Protein AF-A0A7R7JCA0-F1 (afdb_monomer_lite)

Structure (mmCIF, N/CA/C/O backbone):
data_AF-A0A7R7JCA0-F1
#
_entry.id   AF-A0A7R7JCA0-F1
#
loop_
_atom_site.group_PDB
_atom_site.id
_atom_site.type_symbol
_atom_site.label_atom_id
_atom_site.label_alt_id
_atom_site.label_comp_id
_atom_site.label_asym_id
_atom_site.label_entity_id
_atom_site.label_seq_id
_atom_site.pdbx_PDB_ins_code
_atom_site.Cartn_x
_atom_site.Cartn_y
_atom_site.Cartn_z
_atom_site.occupancy
_atom_site.B_iso_or_equiv
_atom_site.auth_seq_id
_atom_site.auth_comp_id
_atom_site.auth_asym_id
_atom_site.auth_atom_id
_atom_site.pdbx_PDB_model_num
ATOM 1 N N . MET A 1 1 ? 9.014 31.500 -25.288 1.00 38.53 1 MET A N 1
ATOM 2 C CA . MET A 1 1 ? 8.613 30.680 -24.123 1.00 38.53 1 MET A CA 1
ATOM 3 C C . MET A 1 1 ? 7.890 29.448 -24.648 1.00 38.53 1 MET A C 1
ATOM 5 O O . MET A 1 1 ? 6.798 29.590 -25.177 1.00 38.53 1 MET A O 1
ATOM 9 N N . LYS A 1 2 ? 8.520 28.267 -24.628 1.00 38.25 2 LYS A N 1
ATOM 10 C CA . LYS A 1 2 ? 7.865 27.014 -25.033 1.00 38.25 2 LYS A CA 1
ATOM 11 C C . LYS A 1 2 ? 7.422 26.295 -23.760 1.00 38.25 2 LYS A C 1
ATOM 13 O O . LYS A 1 2 ? 8.247 25.688 -23.088 1.00 38.25 2 LYS A O 1
ATOM 18 N N . SER A 1 3 ? 6.142 26.412 -23.408 1.00 43.47 3 SER A N 1
ATOM 19 C CA . SER A 1 3 ? 5.530 25.566 -22.381 1.00 43.47 3 SER A CA 1
ATOM 20 C C . SER A 1 3 ? 5.442 24.149 -22.928 1.00 43.47 3 SER A C 1
ATOM 22 O O . SER A 1 3 ? 4.515 23.808 -23.658 1.00 43.47 3 SER A O 1
ATOM 24 N N . ASN A 1 4 ? 6.434 23.332 -22.592 1.00 43.25 4 ASN A N 1
ATOM 25 C CA . ASN A 1 4 ? 6.397 21.901 -22.828 1.00 43.25 4 ASN A CA 1
ATOM 26 C C . ASN A 1 4 ? 5.462 21.292 -21.768 1.00 43.25 4 ASN A C 1
ATOM 28 O O . ASN A 1 4 ? 5.910 20.851 -20.714 1.00 43.25 4 ASN A O 1
ATOM 32 N N . LYS A 1 5 ? 4.141 21.343 -21.995 1.00 46.81 5 LYS A N 1
ATOM 33 C CA . LYS A 1 5 ? 3.187 20.520 -21.237 1.00 46.81 5 LYS A CA 1
ATOM 34 C C . LYS A 1 5 ? 3.371 19.078 -21.707 1.00 46.81 5 LYS A C 1
ATOM 36 O O . LYS A 1 5 ? 2.601 18.584 -22.524 1.00 46.81 5 LYS A O 1
ATOM 41 N N . GLN A 1 6 ? 4.425 18.420 -21.231 1.00 45.28 6 GLN A N 1
ATOM 42 C CA . GLN A 1 6 ? 4.451 16.965 -21.220 1.00 45.28 6 GLN A CA 1
ATOM 43 C C . GLN A 1 6 ? 3.228 16.527 -20.416 1.00 45.28 6 GLN A C 1
ATOM 45 O O . GLN A 1 6 ? 3.098 16.875 -19.242 1.00 45.28 6 GLN A O 1
ATOM 50 N N . ALA A 1 7 ? 2.295 15.834 -21.067 1.00 48.44 7 ALA A N 1
ATOM 51 C CA . ALA A 1 7 ? 1.266 15.098 -20.357 1.00 48.44 7 ALA A CA 1
ATOM 52 C C . ALA A 1 7 ? 1.997 14.183 -19.368 1.00 48.44 7 ALA A C 1
ATOM 54 O O . ALA A 1 7 ? 2.815 13.364 -19.796 1.00 48.44 7 ALA A O 1
ATOM 55 N N . ARG A 1 8 ? 1.778 14.376 -18.060 1.00 54.41 8 ARG A N 1
ATOM 56 C CA . ARG A 1 8 ? 2.272 13.434 -17.054 1.00 54.41 8 ARG A CA 1
ATOM 57 C C . ARG A 1 8 ? 1.696 12.078 -17.436 1.00 54.41 8 ARG A C 1
ATOM 59 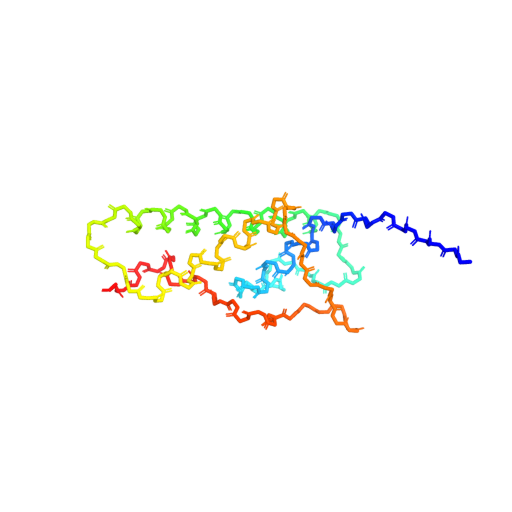O O . ARG A 1 8 ? 0.479 11.908 -17.449 1.00 54.41 8 ARG A O 1
ATOM 66 N N . LYS A 1 9 ? 2.556 11.155 -17.867 1.00 60.28 9 LYS A N 1
ATOM 67 C CA . LYS A 1 9 ? 2.142 9.769 -18.061 1.00 60.28 9 LYS A CA 1
ATOM 68 C C . LYS A 1 9 ? 1.764 9.245 -16.683 1.00 60.28 9 LYS A C 1
ATOM 70 O O . LYS A 1 9 ? 2.547 9.415 -15.753 1.00 60.28 9 LYS A O 1
ATOM 75 N N . ALA A 1 10 ? 0.580 8.649 -16.573 1.00 78.88 10 ALA A N 1
ATOM 76 C CA . ALA A 1 10 ? 0.169 7.980 -15.350 1.00 78.88 10 ALA A CA 1
ATOM 77 C C . ALA A 1 10 ? 1.253 6.974 -14.939 1.00 78.88 10 ALA A C 1
ATOM 79 O O . ALA A 1 10 ? 1.785 6.251 -15.790 1.00 78.88 10 ALA A O 1
ATOM 80 N N . VAL A 1 11 ? 1.602 6.966 -13.653 1.00 86.88 11 VAL A N 1
ATOM 81 C CA . VAL A 1 11 ? 2.591 6.034 -13.106 1.00 86.88 11 VAL A CA 1
ATOM 82 C C . VAL A 1 11 ? 2.074 4.604 -13.315 1.00 86.88 11 VAL A C 1
ATOM 84 O O . VAL A 1 11 ? 0.923 4.340 -12.951 1.00 86.88 11 VAL A O 1
ATOM 87 N N . PRO A 1 12 ? 2.868 3.685 -13.902 1.00 89.88 12 PRO A N 1
ATOM 88 C CA . PRO A 1 12 ? 2.460 2.296 -14.094 1.00 89.88 12 PRO A CA 1
ATOM 89 C C . PRO A 1 12 ? 2.004 1.637 -12.791 1.00 89.88 12 PRO A C 1
ATOM 91 O O . PRO A 1 12 ? 2.541 1.921 -11.725 1.00 89.88 12 PRO A O 1
ATOM 94 N N . GLU A 1 13 ? 1.032 0.732 -12.865 1.00 92.12 13 GLU A N 1
ATOM 95 C CA . GLU A 1 13 ? 0.434 0.110 -11.676 1.00 92.12 13 GLU A CA 1
ATOM 96 C C . GLU A 1 13 ? 1.443 -0.656 -10.818 1.00 92.12 13 GLU A C 1
ATOM 98 O O . GLU A 1 13 ? 1.434 -0.517 -9.599 1.00 92.12 13 GLU A O 1
ATOM 103 N N . PHE A 1 14 ? 2.386 -1.364 -11.441 1.00 89.50 14 PHE A N 1
ATOM 104 C CA . PHE A 1 14 ? 3.439 -2.063 -10.707 1.00 89.50 14 PHE A CA 1
ATOM 105 C C . PHE A 1 14 ? 4.360 -1.103 -9.931 1.00 89.50 14 PHE A C 1
ATOM 107 O O . PHE A 1 14 ? 4.794 -1.430 -8.832 1.00 89.50 14 PHE A O 1
ATOM 114 N N . GLU A 1 15 ? 4.620 0.105 -10.446 1.00 89.81 15 GLU A N 1
ATOM 115 C CA . GLU A 1 15 ? 5.394 1.132 -9.733 1.00 89.81 15 GLU A CA 1
ATOM 116 C C . GLU A 1 15 ? 4.616 1.673 -8.526 1.00 89.81 15 GLU A C 1
ATOM 118 O O . GLU A 1 15 ? 5.180 1.859 -7.445 1.00 89.81 15 GLU A O 1
ATOM 123 N N . ARG A 1 16 ? 3.294 1.831 -8.667 1.00 92.94 16 ARG A N 1
ATOM 124 C CA . ARG A 1 16 ? 2.406 2.174 -7.544 1.00 92.94 16 ARG A CA 1
ATOM 125 C C . ARG A 1 16 ? 2.405 1.062 -6.489 1.00 92.94 16 ARG A C 1
ATOM 127 O O . ARG A 1 16 ? 2.567 1.354 -5.306 1.00 92.94 16 ARG A O 1
ATOM 134 N N . ALA A 1 17 ? 2.336 -0.201 -6.909 1.00 92.00 17 ALA A N 1
ATOM 135 C CA . ALA A 1 17 ? 2.411 -1.356 -6.016 1.00 92.00 17 ALA A CA 1
ATOM 136 C C . ALA A 1 17 ? 3.764 -1.454 -5.291 1.00 92.00 17 ALA A C 1
ATOM 138 O O . ALA A 1 17 ? 3.785 -1.704 -4.087 1.00 92.00 17 ALA A O 1
ATOM 139 N N . ARG A 1 18 ? 4.891 -1.184 -5.967 1.00 89.25 18 ARG A N 1
ATOM 140 C CA . ARG A 1 18 ? 6.227 -1.118 -5.337 1.00 89.25 18 ARG A CA 1
ATOM 141 C C . ARG A 1 18 ? 6.286 -0.064 -4.234 1.00 89.25 18 ARG A C 1
ATOM 143 O O . ARG A 1 18 ? 6.778 -0.351 -3.143 1.00 89.25 18 ARG A O 1
ATOM 150 N N . TYR A 1 19 ? 5.763 1.133 -4.495 1.00 91.00 19 TYR A N 1
ATOM 151 C CA . TYR A 1 19 ? 5.674 2.183 -3.480 1.00 91.00 19 TYR A CA 1
ATOM 152 C C . TYR A 1 19 ? 4.783 1.763 -2.304 1.00 91.00 19 TYR A C 1
ATOM 154 O O . TYR A 1 19 ? 5.176 1.893 -1.145 1.00 91.00 19 TYR A O 1
ATOM 162 N N . VAL A 1 20 ? 3.598 1.212 -2.571 1.00 92.50 20 VAL A N 1
ATOM 163 C CA . VAL A 1 20 ? 2.684 0.768 -1.510 1.00 92.50 20 VAL A CA 1
ATOM 164 C C . VAL A 1 20 ? 3.297 -0.367 -0.686 1.00 92.50 20 VAL A C 1
ATOM 166 O O . VAL A 1 20 ? 3.187 -0.341 0.539 1.00 92.50 20 VAL A O 1
ATOM 169 N N . ALA A 1 21 ? 4.017 -1.304 -1.307 1.00 90.56 21 ALA A N 1
ATOM 170 C CA . ALA A 1 21 ? 4.733 -2.367 -0.606 1.00 90.56 21 ALA A CA 1
ATOM 171 C C . ALA A 1 21 ? 5.754 -1.811 0.402 1.00 90.56 21 ALA A C 1
ATOM 173 O O . ALA A 1 21 ? 5.778 -2.263 1.547 1.00 90.56 21 ALA A O 1
ATOM 174 N N . LEU A 1 22 ? 6.513 -0.770 0.032 1.00 89.19 22 LEU A N 1
ATOM 175 C CA . LEU A 1 22 ? 7.393 -0.050 0.962 1.00 89.19 22 LEU A CA 1
ATOM 176 C C . LEU A 1 22 ? 6.612 0.523 2.155 1.00 89.19 22 LEU A C 1
ATOM 178 O O . LEU A 1 22 ? 7.005 0.322 3.306 1.00 89.19 22 LEU A O 1
ATOM 182 N N . ILE A 1 23 ? 5.512 1.241 1.900 1.00 91.62 23 ILE A N 1
ATOM 183 C CA . ILE A 1 23 ? 4.711 1.887 2.957 1.00 91.62 23 ILE A CA 1
ATOM 184 C C . ILE A 1 23 ? 4.118 0.857 3.924 1.00 91.62 23 ILE A C 1
ATOM 186 O O . ILE A 1 23 ? 4.108 1.063 5.143 1.00 91.62 23 ILE A O 1
ATOM 190 N N . LEU A 1 24 ? 3.661 -0.270 3.384 1.00 89.12 24 LEU A N 1
ATOM 191 C CA . LEU A 1 24 ? 3.129 -1.394 4.145 1.00 89.12 24 LEU A CA 1
ATOM 192 C C . LEU A 1 24 ? 4.230 -2.260 4.783 1.00 89.12 24 LEU A C 1
ATOM 194 O O . LEU A 1 24 ? 3.906 -3.222 5.476 1.00 89.12 24 LEU A O 1
ATOM 198 N N . GLN A 1 25 ? 5.511 -1.915 4.592 1.00 86.69 25 GLN A N 1
ATOM 199 C CA . GLN A 1 25 ? 6.677 -2.690 5.039 1.00 86.69 25 GLN A CA 1
ATOM 200 C C . GLN A 1 25 ? 6.604 -4.163 4.614 1.00 86.69 25 GLN A C 1
ATOM 202 O O . GLN A 1 25 ? 7.077 -5.061 5.313 1.00 86.69 25 GLN A O 1
ATOM 207 N N . LEU A 1 26 ? 5.992 -4.406 3.457 1.00 85.12 26 LEU A N 1
ATOM 208 C CA . LEU A 1 26 ? 6.032 -5.693 2.792 1.00 85.12 26 LEU A CA 1
ATOM 209 C C . LEU A 1 26 ? 7.431 -5.840 2.224 1.00 85.12 26 LEU A C 1
ATOM 211 O O . LEU A 1 26 ? 7.910 -4.945 1.538 1.00 85.12 26 LEU A O 1
ATOM 215 N N . ASP A 1 27 ? 8.084 -6.954 2.524 1.00 73.00 27 ASP A N 1
ATOM 216 C CA . ASP A 1 27 ? 9.371 -7.283 1.931 1.00 73.00 27 ASP A CA 1
ATOM 217 C C . ASP A 1 27 ? 9.126 -7.726 0.483 1.00 73.00 27 ASP A C 1
ATOM 219 O O . ASP A 1 27 ? 8.744 -8.881 0.261 1.00 73.00 27 ASP A O 1
ATOM 223 N N . PRO A 1 28 ? 9.294 -6.844 -0.520 1.00 63.91 28 PRO A N 1
ATOM 224 C CA . PRO A 1 28 ? 8.869 -7.177 -1.862 1.00 63.91 28 PRO A CA 1
ATOM 225 C C . PRO A 1 28 ? 9.834 -8.201 -2.462 1.00 63.91 28 PRO A C 1
ATOM 227 O O . PRO A 1 28 ? 9.403 -8.976 -3.298 1.00 63.91 28 PRO A O 1
ATOM 230 N N . SER A 1 29 ? 11.073 -8.313 -1.951 1.00 63.81 29 SER A N 1
ATOM 231 C CA . SER A 1 29 ? 12.044 -9.343 -2.345 1.00 63.81 29 SER A CA 1
ATOM 232 C C . SER A 1 29 ? 11.616 -10.768 -1.971 1.00 63.81 29 SER A C 1
ATOM 234 O O . SER A 1 29 ? 12.052 -11.731 -2.601 1.00 63.81 29 SER A O 1
ATOM 236 N N . LYS A 1 30 ? 10.729 -10.913 -0.976 1.00 65.81 30 LYS A N 1
ATOM 237 C CA . LYS A 1 30 ? 10.119 -12.201 -0.598 1.00 65.81 30 LYS A CA 1
ATOM 238 C C . LYS A 1 30 ? 8.906 -12.573 -1.442 1.00 65.81 30 LYS A C 1
ATOM 240 O O . LYS A 1 30 ? 8.483 -13.724 -1.403 1.00 65.81 30 LYS A O 1
ATOM 245 N N . VAL A 1 31 ? 8.346 -11.609 -2.166 1.00 62.78 31 VAL A N 1
ATOM 246 C CA . VAL A 1 31 ? 7.182 -11.793 -3.041 1.00 62.78 31 VAL A CA 1
ATOM 247 C C . VAL A 1 31 ? 7.629 -11.855 -4.505 1.00 62.78 31 VAL A C 1
ATOM 249 O O . VAL A 1 31 ? 7.049 -12.600 -5.289 1.00 62.78 31 VAL A O 1
ATOM 252 N N . TYR A 1 32 ? 8.683 -11.118 -4.879 1.00 66.81 32 TYR A N 1
ATOM 253 C CA . TYR A 1 32 ? 9.162 -11.007 -6.253 1.00 66.81 32 TYR A CA 1
ATOM 254 C C . TYR A 1 32 ? 10.594 -10.415 -6.367 1.00 66.81 32 TYR A C 1
ATOM 256 O O . TYR A 1 32 ? 10.953 -9.528 -5.590 1.00 66.81 32 TYR A O 1
ATOM 264 N N . PRO A 1 33 ? 11.439 -10.821 -7.337 1.00 61.03 33 PRO A N 1
ATOM 265 C CA . PRO A 1 33 ? 12.704 -10.131 -7.603 1.00 61.03 33 PRO A CA 1
ATOM 266 C C . PRO A 1 33 ? 12.481 -8.694 -8.109 1.00 61.03 33 PRO A C 1
ATOM 268 O O . PRO A 1 33 ? 11.993 -8.466 -9.212 1.00 61.03 33 PRO A O 1
ATOM 271 N N . ILE A 1 34 ? 12.888 -7.700 -7.317 1.00 57.19 34 ILE A N 1
ATOM 272 C CA . ILE A 1 34 ? 12.927 -6.294 -7.741 1.00 57.19 34 ILE A CA 1
ATOM 273 C C . ILE A 1 34 ? 14.221 -6.081 -8.538 1.00 57.19 34 ILE A C 1
ATOM 275 O O . ILE A 1 34 ? 15.305 -6.137 -7.960 1.00 57.19 34 ILE A O 1
ATOM 279 N N . GLY A 1 35 ? 14.145 -5.840 -9.850 1.00 60.53 35 GLY A N 1
ATOM 280 C CA . GLY A 1 35 ? 15.346 -5.566 -10.642 1.00 60.53 35 GLY A CA 1
ATOM 281 C C . GLY A 1 35 ? 15.147 -5.572 -12.161 1.00 60.53 35 GLY A C 1
ATOM 282 O O . GLY A 1 35 ? 14.020 -5.703 -12.633 1.00 60.53 35 GLY A O 1
ATOM 283 N N . PRO A 1 36 ? 16.246 -5.451 -12.932 1.00 55.44 36 PRO A N 1
ATOM 284 C CA . PRO A 1 36 ? 16.249 -5.482 -14.402 1.00 55.44 36 PRO A CA 1
ATOM 285 C C . PRO A 1 36 ? 15.640 -6.756 -15.004 1.00 55.44 36 PRO A C 1
ATOM 287 O O . PRO A 1 36 ? 15.247 -6.755 -16.166 1.00 55.44 36 PRO A O 1
ATOM 290 N N . ASP A 1 37 ? 15.553 -7.815 -14.197 1.00 57.56 37 ASP A N 1
ATOM 291 C CA . ASP A 1 37 ? 15.039 -9.134 -14.565 1.00 57.56 37 ASP A CA 1
ATOM 292 C C . ASP A 1 37 ? 13.550 -9.327 -14.202 1.00 57.56 37 ASP A C 1
ATOM 294 O O . ASP A 1 37 ? 13.039 -10.447 -14.252 1.00 57.56 37 ASP A O 1
ATOM 298 N N . ALA A 1 38 ? 12.843 -8.258 -13.813 1.00 68.06 38 ALA A N 1
ATOM 299 C CA . ALA A 1 38 ? 11.415 -8.311 -13.510 1.00 68.06 38 ALA A CA 1
ATOM 300 C C . ALA A 1 38 ? 10.580 -8.568 -14.780 1.00 68.06 38 ALA A C 1
ATOM 302 O O . ALA A 1 38 ? 10.545 -7.750 -15.701 1.00 68.06 38 ALA A O 1
ATOM 303 N N . THR A 1 39 ? 9.890 -9.707 -14.819 1.00 81.56 39 THR A N 1
ATOM 304 C CA . THR A 1 39 ? 8.958 -10.106 -15.882 1.00 81.56 39 THR A CA 1
ATOM 305 C C . THR A 1 39 ? 7.585 -9.450 -15.707 1.00 81.56 39 THR A C 1
ATOM 307 O O . THR A 1 39 ? 7.219 -9.014 -14.611 1.00 81.56 39 THR A O 1
ATOM 310 N N . GLU A 1 40 ? 6.789 -9.392 -16.780 1.00 86.00 40 GLU A N 1
ATOM 311 C CA . GLU A 1 40 ? 5.417 -8.862 -16.725 1.00 86.00 40 GLU A CA 1
ATOM 312 C C . GLU A 1 40 ? 4.534 -9.649 -15.747 1.00 86.00 40 GLU A C 1
ATOM 314 O O . GLU A 1 40 ? 3.813 -9.045 -14.952 1.00 86.00 40 GLU A O 1
ATOM 319 N N . GLU A 1 41 ? 4.641 -10.981 -15.730 1.00 84.50 41 GLU A N 1
ATOM 320 C CA . GLU A 1 41 ? 3.905 -11.841 -14.791 1.00 84.50 41 GLU A CA 1
ATOM 321 C C . GLU A 1 41 ? 4.266 -11.529 -13.340 1.00 84.50 41 GLU A C 1
ATOM 323 O O . GLU A 1 41 ? 3.442 -11.612 -12.434 1.00 84.50 41 GLU A O 1
ATOM 328 N N . GLY A 1 42 ? 5.515 -11.150 -13.125 1.00 83.06 42 GLY A N 1
ATOM 329 C CA . GLY A 1 42 ? 6.025 -10.762 -11.836 1.00 83.06 42 GLY A CA 1
ATOM 330 C C . GLY A 1 42 ? 5.535 -9.436 -11.308 1.00 83.06 42 GLY A C 1
ATOM 331 O O . GLY A 1 42 ? 5.120 -9.321 -10.154 1.00 83.06 42 GLY A O 1
ATOM 332 N N . ASN A 1 43 ? 5.545 -8.443 -12.191 1.00 87.00 43 ASN A N 1
ATOM 333 C CA . ASN A 1 43 ? 4.927 -7.154 -11.931 1.00 87.00 43 ASN A CA 1
ATOM 334 C C . ASN A 1 43 ? 3.447 -7.335 -11.582 1.00 87.00 43 ASN A C 1
ATOM 336 O O . ASN A 1 43 ? 2.982 -6.741 -10.611 1.00 87.00 43 ASN A O 1
ATOM 340 N N . GLN A 1 44 ? 2.733 -8.203 -12.306 1.00 89.50 44 GLN A N 1
ATOM 341 C CA . GLN A 1 44 ? 1.343 -8.523 -11.991 1.00 89.50 44 GLN A CA 1
ATOM 342 C C . GLN A 1 44 ? 1.205 -9.233 -10.638 1.00 89.50 44 GLN A C 1
ATOM 344 O O . GLN A 1 44 ? 0.350 -8.857 -9.844 1.00 89.50 44 GLN A O 1
ATOM 349 N N . HIS A 1 45 ? 2.076 -10.195 -10.322 1.00 88.00 45 HIS A N 1
ATOM 350 C CA . HIS A 1 45 ? 2.042 -10.884 -9.031 1.00 88.00 45 HIS A CA 1
ATOM 351 C C . HIS A 1 45 ? 2.227 -9.924 -7.847 1.00 88.00 45 HIS A C 1
ATOM 353 O O . HIS A 1 45 ? 1.519 -10.033 -6.845 1.00 88.00 45 HIS A O 1
ATOM 359 N N . LEU A 1 46 ? 3.147 -8.959 -7.963 1.00 89.00 46 LEU A N 1
ATOM 360 C CA . LEU A 1 46 ? 3.324 -7.912 -6.956 1.00 89.00 46 LEU A CA 1
ATOM 361 C C . LEU A 1 46 ? 2.049 -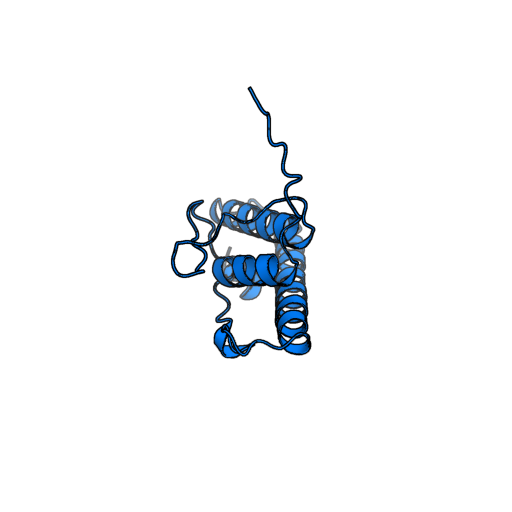7.078 -6.785 1.00 89.00 46 LEU A C 1
ATOM 363 O O . LEU A 1 46 ? 1.646 -6.812 -5.652 1.00 89.00 46 LEU A O 1
ATOM 367 N N . VAL A 1 47 ? 1.427 -6.665 -7.893 1.00 92.25 47 VAL A N 1
ATOM 368 C CA . VAL A 1 47 ? 0.171 -5.902 -7.876 1.00 92.25 47 VAL A CA 1
ATOM 369 C C . VAL A 1 47 ? -0.921 -6.693 -7.159 1.00 92.25 47 VAL A C 1
ATOM 371 O O . VAL A 1 47 ? -1.501 -6.187 -6.197 1.00 92.25 47 VAL A O 1
ATOM 374 N N . ASP A 1 48 ? -1.142 -7.947 -7.551 1.00 92.38 48 ASP A N 1
ATOM 375 C CA . ASP A 1 48 ? -2.169 -8.814 -6.968 1.00 92.38 48 ASP A CA 1
ATOM 376 C C . ASP A 1 48 ? -1.942 -9.023 -5.462 1.00 92.38 48 ASP A C 1
ATOM 378 O O . ASP A 1 48 ? -2.876 -8.918 -4.664 1.00 92.38 48 ASP A O 1
ATOM 382 N N . PHE A 1 49 ? -0.691 -9.261 -5.051 1.00 90.75 49 PHE A N 1
ATOM 383 C CA . PHE A 1 49 ? -0.333 -9.433 -3.643 1.00 90.75 49 PHE A CA 1
ATOM 384 C C . PHE A 1 49 ? -0.611 -8.170 -2.822 1.00 90.75 49 PHE A C 1
ATOM 386 O O . PHE A 1 49 ? -1.163 -8.245 -1.721 1.00 90.75 49 PHE A O 1
ATOM 393 N N . VAL A 1 50 ? -0.227 -7.002 -3.344 1.00 92.50 50 VAL A N 1
ATOM 394 C CA . VAL A 1 50 ? -0.455 -5.717 -2.674 1.00 92.50 50 VAL A CA 1
ATOM 395 C C . VAL A 1 50 ? -1.949 -5.436 -2.541 1.00 92.50 50 VAL A C 1
ATOM 397 O O . VAL A 1 50 ? -2.378 -5.031 -1.460 1.00 92.50 50 VAL A O 1
ATOM 400 N N . LEU A 1 51 ? -2.744 -5.684 -3.586 1.00 94.88 51 LEU A N 1
ATOM 401 C CA . LEU A 1 51 ? -4.196 -5.492 -3.556 1.00 94.88 51 LEU A CA 1
ATOM 402 C C . LEU A 1 51 ? -4.879 -6.411 -2.535 1.00 94.88 51 LEU A C 1
ATOM 404 O O . LEU A 1 51 ? -5.684 -5.928 -1.738 1.00 94.88 51 LEU A O 1
ATOM 408 N N . ASP A 1 52 ? -4.527 -7.700 -2.498 1.00 92.81 52 ASP A N 1
ATOM 409 C CA . ASP A 1 52 ? -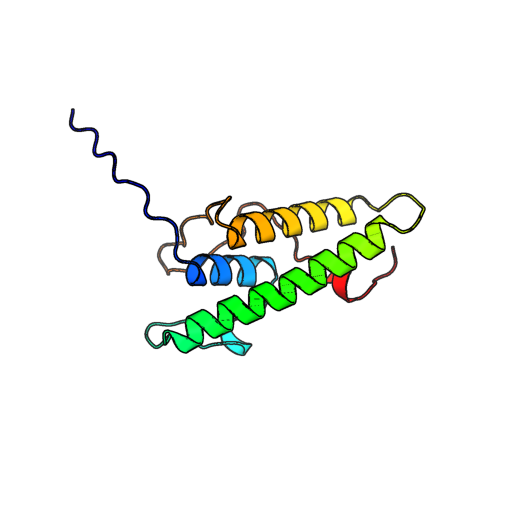5.062 -8.641 -1.501 1.00 92.81 52 ASP A CA 1
ATOM 410 C C . ASP A 1 52 ? -4.715 -8.212 -0.067 1.00 92.81 52 ASP A C 1
ATOM 412 O O . ASP A 1 52 ? -5.581 -8.138 0.811 1.00 92.81 52 ASP A O 1
ATOM 416 N N . TYR A 1 53 ? -3.442 -7.892 0.181 1.00 90.94 53 TYR A N 1
ATOM 417 C CA . TYR A 1 53 ? -2.981 -7.497 1.510 1.00 90.94 53 TYR A CA 1
ATOM 418 C C . TYR A 1 53 ? -3.630 -6.185 1.971 1.00 90.94 53 TYR A C 1
ATOM 420 O O . TYR A 1 53 ? -4.047 -6.061 3.127 1.00 90.94 53 TYR A O 1
ATOM 428 N N . LEU A 1 54 ? -3.752 -5.210 1.066 1.00 92.94 54 LEU A N 1
ATOM 429 C CA . LEU A 1 54 ? -4.415 -3.937 1.329 1.00 92.94 54 LEU A CA 1
ATOM 430 C C . LEU A 1 54 ? -5.913 -4.128 1.601 1.00 92.94 54 LEU A C 1
ATOM 432 O O . LEU A 1 54 ? -6.427 -3.540 2.552 1.00 92.94 54 LEU A O 1
ATOM 436 N N . GLY A 1 55 ? -6.593 -4.995 0.846 1.00 93.19 55 GLY A N 1
ATOM 437 C CA . GLY A 1 55 ? -7.998 -5.345 1.073 1.00 93.19 55 GLY A CA 1
ATOM 438 C C . GLY A 1 55 ? -8.238 -5.895 2.480 1.00 93.19 55 GLY A C 1
ATOM 439 O O . GLY A 1 55 ? -9.082 -5.379 3.214 1.00 93.19 55 GLY A O 1
ATOM 440 N N . ARG A 1 56 ? -7.411 -6.852 2.923 1.00 91.44 56 ARG A N 1
ATOM 441 C CA . ARG A 1 56 ? -7.481 -7.403 4.292 1.00 91.44 56 ARG A CA 1
ATOM 442 C C . ARG A 1 56 ? -7.295 -6.338 5.374 1.00 91.44 56 ARG A C 1
ATOM 444 O O . ARG A 1 56 ? -7.981 -6.363 6.398 1.00 91.44 56 ARG A O 1
ATOM 451 N N . LEU A 1 57 ? -6.383 -5.388 5.162 1.00 90.75 57 LEU A N 1
ATOM 452 C CA . LEU A 1 57 ? -6.185 -4.270 6.085 1.00 90.75 57 LEU A CA 1
ATOM 453 C C . LEU A 1 57 ? -7.410 -3.350 6.151 1.00 90.75 57 LEU A C 1
ATOM 455 O O . LEU A 1 57 ? -7.800 -2.947 7.249 1.00 90.75 57 LEU A O 1
ATOM 459 N N . VAL A 1 58 ? -8.009 -3.017 5.003 1.00 92.19 58 VAL A N 1
ATOM 460 C CA . VAL A 1 58 ? -9.217 -2.178 4.917 1.00 92.19 58 VAL A CA 1
ATOM 461 C C . VAL A 1 58 ? -10.388 -2.843 5.638 1.00 92.19 58 VAL A C 1
ATOM 463 O O . VAL A 1 58 ? -11.043 -2.195 6.461 1.00 92.19 58 VAL A O 1
ATOM 466 N N . ASP A 1 59 ? -10.605 -4.135 5.404 1.00 91.25 59 ASP A N 1
ATOM 467 C CA . ASP A 1 59 ? -11.675 -4.902 6.045 1.00 91.25 59 ASP A CA 1
ATOM 468 C C . ASP A 1 59 ? -11.517 -4.924 7.568 1.00 91.25 59 ASP A C 1
ATOM 470 O O . ASP A 1 59 ? -12.456 -4.612 8.310 1.00 91.25 59 ASP A O 1
ATOM 474 N N . ASN A 1 60 ? -10.311 -5.207 8.061 1.00 88.81 60 ASN A N 1
ATOM 475 C CA . ASN A 1 60 ? -10.039 -5.192 9.495 1.00 88.81 60 ASN A CA 1
ATOM 476 C C . ASN A 1 60 ? -10.202 -3.793 10.100 1.00 88.81 60 ASN A C 1
ATOM 478 O O . ASN A 1 60 ? -10.765 -3.641 11.189 1.00 88.81 60 ASN A O 1
ATOM 482 N N . ALA A 1 61 ? -9.755 -2.751 9.396 1.00 88.56 61 ALA A N 1
ATOM 483 C CA . ALA A 1 61 ? -9.926 -1.373 9.837 1.00 88.56 61 ALA A CA 1
ATOM 484 C C . ALA A 1 61 ? -11.411 -1.001 9.967 1.00 88.56 61 ALA A C 1
ATOM 486 O O . ALA A 1 61 ? -11.808 -0.362 10.949 1.00 88.56 61 ALA A O 1
ATOM 487 N N . ALA A 1 62 ? -12.241 -1.437 9.015 1.00 89.81 62 ALA A N 1
ATOM 488 C CA . ALA A 1 62 ? -13.687 -1.248 9.045 1.00 89.81 62 ALA A CA 1
ATOM 489 C C . ALA A 1 62 ? -14.328 -1.979 10.235 1.00 89.81 62 ALA A C 1
ATOM 491 O O . ALA A 1 62 ? -15.122 -1.378 10.967 1.00 89.81 62 ALA A O 1
ATOM 492 N N . GLN A 1 63 ? -13.928 -3.228 10.494 1.00 89.12 63 GLN A N 1
ATOM 493 C CA . GLN A 1 63 ? -14.389 -3.990 11.658 1.00 89.12 63 GLN A CA 1
ATOM 494 C C . GLN A 1 63 ? -14.019 -3.304 12.977 1.00 89.12 63 GLN A C 1
ATOM 496 O O . GLN A 1 63 ? -14.864 -3.182 13.865 1.00 89.12 63 GLN A O 1
ATOM 501 N N . ILE A 1 64 ? -12.783 -2.813 13.116 1.00 86.44 64 ILE A N 1
ATOM 502 C CA . ILE A 1 64 ? -12.341 -2.076 14.309 1.00 86.44 64 ILE A CA 1
ATOM 503 C C . ILE A 1 64 ? -13.163 -0.797 14.466 1.00 86.44 64 ILE A C 1
ATOM 505 O O . ILE A 1 64 ? -13.686 -0.536 15.551 1.00 86.44 64 ILE A O 1
ATOM 509 N N . LYS A 1 65 ? -13.324 -0.014 13.393 1.00 87.19 65 LYS A N 1
ATOM 510 C CA . LYS A 1 65 ? -14.090 1.241 13.391 1.00 87.19 65 LYS A CA 1
ATOM 511 C C . LYS A 1 65 ? -15.547 1.039 13.816 1.00 87.19 65 LYS A C 1
ATOM 513 O O . LYS A 1 65 ? -16.081 1.900 14.510 1.00 87.19 65 LYS A O 1
ATOM 518 N N . ALA A 1 66 ? -16.163 -0.083 13.441 1.00 89.62 66 ALA A N 1
ATOM 519 C CA . ALA A 1 66 ? -17.542 -0.419 13.793 1.00 89.62 66 ALA A CA 1
ATOM 520 C C . ALA A 1 66 ? -17.740 -0.765 15.282 1.00 89.62 66 ALA A C 1
ATOM 522 O O . ALA A 1 66 ? -18.860 -0.668 15.786 1.00 89.62 66 ALA A O 1
ATOM 523 N N . ARG A 1 67 ? -16.680 -1.151 16.011 1.00 88.06 67 ARG A N 1
ATOM 524 C CA . ARG A 1 67 ? -16.778 -1.447 17.450 1.00 88.06 67 ARG A CA 1
ATOM 525 C C . ARG A 1 67 ? -17.124 -0.173 18.236 1.00 88.06 67 ARG A C 1
ATOM 527 O O . ARG A 1 67 ? -16.517 0.869 17.970 1.00 88.06 67 ARG A O 1
ATOM 534 N N . PRO A 1 68 ? -18.010 -0.238 19.245 1.00 87.81 68 PRO A N 1
ATOM 535 C CA . PRO A 1 68 ? -18.298 0.906 20.108 1.00 87.81 68 PRO A CA 1
ATOM 536 C C . PRO A 1 68 ? -17.044 1.378 20.869 1.00 87.81 68 PRO A C 1
ATOM 538 O O . PRO A 1 68 ? -16.096 0.618 21.066 1.00 87.81 68 PRO A O 1
ATOM 541 N N . GLY A 1 69 ? -17.030 2.648 21.281 1.00 87.25 69 GLY A N 1
ATOM 542 C CA . GLY A 1 69 ? -15.917 3.267 22.013 1.00 87.25 69 GLY A CA 1
ATOM 543 C C . GLY A 1 69 ? -14.949 4.082 21.145 1.00 87.25 69 GLY A C 1
ATOM 544 O O . GLY A 1 69 ? -14.828 3.883 19.931 1.00 87.25 69 GLY A O 1
ATOM 545 N N . THR A 1 70 ? -14.255 5.027 21.782 1.00 85.94 70 THR A N 1
ATOM 546 C CA . THR A 1 70 ? -13.272 5.913 21.142 1.00 85.94 70 THR A CA 1
ATOM 547 C C . THR A 1 70 ? -12.049 5.138 20.670 1.00 85.94 70 THR A C 1
ATOM 549 O O . THR A 1 70 ? -11.559 4.264 21.379 1.00 85.94 70 THR A O 1
ATOM 552 N N . LYS A 1 71 ? -11.530 5.474 19.485 1.00 86.25 71 LYS A N 1
ATOM 553 C CA . LYS A 1 71 ? -10.293 4.878 18.969 1.00 86.25 71 LYS A CA 1
ATOM 554 C C . LYS A 1 71 ? -9.074 5.690 19.402 1.00 86.25 71 LYS A C 1
ATOM 556 O O . LYS A 1 71 ? -9.160 6.923 19.409 1.00 86.25 71 LYS A O 1
ATOM 561 N N . PRO A 1 72 ? -7.949 5.038 19.736 1.00 82.88 72 PRO A N 1
ATOM 562 C CA . PRO A 1 72 ? -6.731 5.743 20.101 1.00 82.88 72 PRO A CA 1
ATOM 563 C C . PRO A 1 72 ? -6.237 6.595 18.921 1.00 82.88 72 PRO A C 1
ATOM 565 O O . PRO A 1 72 ? -6.434 6.211 17.766 1.00 82.88 72 PRO A O 1
ATOM 568 N N . PRO A 1 73 ? -5.531 7.718 19.159 1.00 83.00 73 PRO A N 1
ATOM 569 C CA . PRO A 1 73 ? -5.001 8.570 18.088 1.00 83.00 73 PRO A CA 1
ATOM 570 C C . PRO A 1 73 ? -4.184 7.814 17.029 1.00 83.00 73 PRO A C 1
ATOM 572 O O . PRO A 1 73 ? -4.226 8.155 15.847 1.00 83.00 73 PRO A O 1
ATOM 575 N N . ARG A 1 74 ? -3.485 6.745 17.436 1.00 83.19 74 ARG A N 1
ATOM 576 C CA . ARG A 1 74 ? -2.716 5.870 16.537 1.00 83.19 74 ARG A CA 1
ATOM 577 C C . ARG A 1 74 ? -3.586 5.197 15.472 1.00 83.19 74 ARG A C 1
ATOM 579 O O . ARG A 1 74 ? -3.149 5.093 14.332 1.00 83.19 74 ARG A O 1
ATOM 586 N N . PHE A 1 75 ? -4.829 4.829 15.791 1.00 86.25 75 PHE A N 1
ATOM 587 C CA . PHE A 1 75 ? -5.761 4.248 14.819 1.00 86.25 75 PHE A CA 1
ATOM 588 C C . PHE A 1 75 ? -5.975 5.181 13.620 1.00 86.25 75 PHE A C 1
ATOM 590 O O . PHE A 1 75 ? -5.865 4.760 12.473 1.00 86.25 75 PHE A O 1
ATOM 597 N N . TYR A 1 76 ? -6.194 6.475 13.871 1.00 86.88 76 TYR A N 1
ATOM 598 C CA . TYR A 1 76 ? -6.409 7.455 12.803 1.00 86.88 76 TYR A CA 1
ATOM 599 C C . TYR A 1 76 ? -5.149 7.708 11.959 1.00 86.88 76 TYR A C 1
ATOM 601 O O . TYR A 1 76 ? -5.258 8.000 10.770 1.00 86.88 76 TYR A O 1
ATOM 609 N N . GLN A 1 77 ? -3.953 7.549 12.536 1.00 87.50 77 GLN A N 1
ATOM 610 C CA . GLN A 1 77 ? -2.691 7.618 11.786 1.00 87.50 77 GLN A CA 1
ATOM 611 C C . GLN A 1 77 ? -2.532 6.426 10.827 1.00 87.50 77 GLN A C 1
ATOM 613 O O . GLN A 1 77 ? -2.094 6.604 9.688 1.00 87.50 77 GLN A O 1
ATOM 618 N N . HIS A 1 78 ? -2.938 5.227 11.252 1.00 88.69 78 HIS A N 1
ATOM 619 C CA . HIS A 1 78 ? -2.962 4.048 10.384 1.00 88.69 78 HIS A CA 1
ATOM 620 C C . HIS A 1 78 ? -4.052 4.148 9.311 1.00 88.69 78 HIS A C 1
ATOM 622 O O . HIS A 1 78 ? -3.779 3.832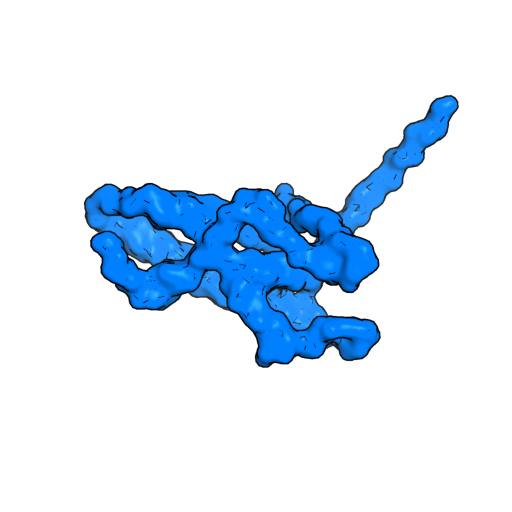 8.159 1.00 88.69 78 HIS A O 1
ATOM 628 N N . MET A 1 79 ? -5.231 4.691 9.639 1.00 90.56 79 MET A N 1
ATOM 629 C CA . MET A 1 79 ? -6.279 4.989 8.650 1.00 90.56 79 MET A CA 1
ATOM 630 C C . MET A 1 79 ? -5.803 5.973 7.577 1.00 90.56 79 MET A C 1
ATOM 632 O O . MET A 1 79 ? -6.083 5.769 6.402 1.00 90.56 79 MET A O 1
ATOM 636 N N . ARG A 1 80 ? -5.047 7.015 7.956 1.00 91.94 80 ARG A N 1
ATOM 637 C CA . ARG A 1 80 ? -4.436 7.941 6.987 1.00 91.94 80 ARG A CA 1
ATOM 638 C C . ARG A 1 80 ? -3.496 7.209 6.027 1.00 91.94 80 ARG A C 1
ATOM 640 O O . ARG A 1 80 ? -3.517 7.492 4.837 1.00 91.94 80 ARG A O 1
ATOM 647 N N . THR A 1 81 ? -2.686 6.287 6.545 1.00 92.75 81 THR A N 1
ATOM 648 C CA . THR A 1 81 ? -1.780 5.472 5.720 1.00 92.75 81 THR A CA 1
ATOM 649 C C . THR A 1 81 ? -2.566 4.558 4.782 1.00 92.75 81 THR A C 1
ATOM 651 O O . THR A 1 81 ? -2.286 4.531 3.592 1.00 92.75 81 THR A O 1
ATOM 654 N N . LEU A 1 82 ? -3.595 3.880 5.296 1.00 93.62 82 LEU A N 1
ATOM 655 C CA . LEU A 1 82 ? -4.476 3.014 4.511 1.00 93.62 82 LEU A CA 1
ATOM 656 C C . LEU A 1 82 ? -5.164 3.749 3.364 1.00 93.62 82 LEU A C 1
ATOM 658 O O . LEU A 1 82 ? -5.131 3.262 2.239 1.00 93.62 82 LEU A O 1
ATOM 662 N N . HIS A 1 83 ? -5.758 4.913 3.638 1.00 94.31 83 HIS A N 1
ATOM 663 C CA . HIS A 1 83 ? -6.395 5.723 2.602 1.00 94.31 83 HIS A CA 1
ATOM 664 C C . HIS A 1 83 ? -5.396 6.123 1.516 1.00 94.31 83 HIS A C 1
ATOM 666 O O . HIS A 1 83 ? -5.683 5.920 0.346 1.00 94.31 83 HIS A O 1
ATOM 672 N N . HIS A 1 84 ? -4.199 6.588 1.894 1.00 94.88 84 HIS A N 1
ATOM 673 C CA . HIS A 1 84 ? -3.166 6.939 0.915 1.00 94.88 84 HIS A CA 1
ATOM 674 C C . HIS A 1 84 ? -2.735 5.742 0.062 1.00 94.88 84 HIS A C 1
ATOM 676 O O . HIS A 1 84 ? -2.592 5.865 -1.148 1.00 94.88 84 HIS A O 1
ATOM 682 N N . CYS A 1 85 ? -2.566 4.562 0.665 1.00 94.81 85 CYS A N 1
ATOM 683 C CA . CYS A 1 85 ? -2.261 3.348 -0.090 1.00 94.81 85 CYS A CA 1
ATOM 684 C C . CYS A 1 85 ? -3.378 2.984 -1.082 1.00 94.81 85 CYS A C 1
ATOM 686 O O . CYS A 1 85 ? -3.065 2.584 -2.200 1.00 94.81 85 CYS A O 1
ATOM 688 N N . CYS A 1 86 ? -4.652 3.146 -0.702 1.00 96.00 86 CYS A N 1
ATOM 689 C CA . CYS A 1 86 ? -5.785 2.934 -1.610 1.00 96.00 86 CYS A CA 1
ATOM 690 C C . CYS A 1 86 ? -5.768 3.956 -2.750 1.00 96.00 86 CYS A C 1
ATOM 692 O O . CYS A 1 86 ? -5.796 3.561 -3.908 1.00 96.00 86 CYS A O 1
ATOM 694 N N . ASP A 1 87 ? -5.612 5.243 -2.431 1.00 95.69 87 ASP A N 1
ATOM 695 C CA . ASP A 1 87 ? -5.571 6.318 -3.425 1.00 95.69 87 ASP A CA 1
ATOM 696 C C . ASP A 1 87 ? -4.428 6.118 -4.438 1.00 95.69 87 ASP A C 1
ATOM 698 O O . ASP A 1 87 ? -4.586 6.339 -5.641 1.00 95.69 87 ASP A O 1
ATOM 702 N N . VAL A 1 88 ? -3.263 5.653 -3.974 1.00 95.44 88 VAL A N 1
ATOM 703 C CA . VAL A 1 88 ? -2.142 5.327 -4.861 1.00 95.44 88 VAL A CA 1
ATOM 704 C C . VAL A 1 88 ? -2.446 4.102 -5.725 1.00 95.44 88 VAL A C 1
ATOM 706 O O . VAL A 1 88 ? -2.182 4.139 -6.926 1.00 95.44 88 VAL A O 1
ATOM 709 N N . MET A 1 89 ? -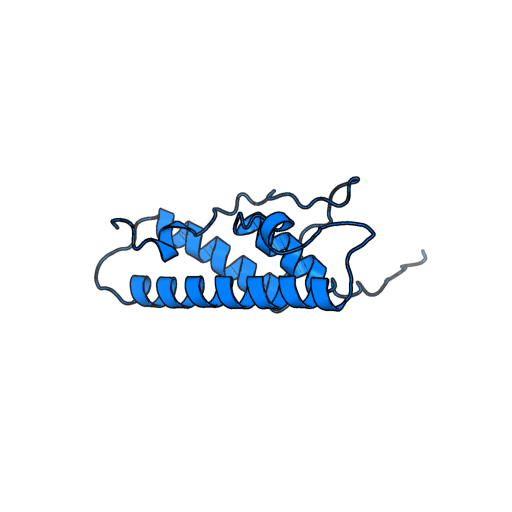3.022 3.028 -5.179 1.00 95.75 89 MET A N 1
ATOM 710 C CA . MET A 1 89 ? -3.379 1.857 -5.995 1.00 95.75 89 MET A CA 1
ATOM 711 C C . MET A 1 89 ? -4.452 2.187 -7.040 1.00 95.75 89 MET A C 1
ATOM 713 O O . MET A 1 89 ? -4.263 1.856 -8.215 1.00 95.75 89 MET A O 1
ATOM 717 N N . ASP A 1 90 ? -5.479 2.948 -6.657 1.00 93.88 90 ASP A N 1
ATOM 718 C CA . ASP A 1 90 ? -6.563 3.422 -7.529 1.00 93.88 90 ASP A CA 1
ATOM 719 C C . ASP A 1 90 ? -6.090 4.454 -8.572 1.00 93.88 90 ASP A C 1
ATOM 721 O O . ASP A 1 90 ? -6.805 4.770 -9.525 1.00 93.88 90 ASP A O 1
ATOM 725 N N . GLY A 1 91 ? -4.873 4.989 -8.416 1.00 93.06 91 GLY A N 1
ATOM 726 C CA . GLY A 1 91 ? -4.294 5.992 -9.310 1.00 93.06 91 GLY A CA 1
ATOM 727 C C . GLY A 1 91 ? -4.868 7.399 -9.118 1.00 93.06 91 GLY A C 1
ATOM 728 O O . GLY A 1 91 ? -4.682 8.258 -9.982 1.00 93.06 91 GLY A O 1
ATOM 729 N N . THR A 1 92 ? -5.559 7.650 -8.004 1.00 92.75 92 THR A N 1
ATOM 730 C CA . THR A 1 92 ? -6.075 8.974 -7.618 1.00 92.75 92 THR A CA 1
ATOM 731 C C . THR A 1 92 ? -5.013 9.818 -6.907 1.00 92.75 92 THR A C 1
ATOM 733 O O . THR A 1 92 ? -5.105 11.048 -6.916 1.00 92.75 92 THR A O 1
ATOM 736 N N . ALA A 1 93 ? -3.971 9.177 -6.366 1.00 91.56 93 ALA A N 1
ATOM 737 C CA . ALA A 1 93 ? -2.744 9.803 -5.886 1.00 91.56 93 ALA A CA 1
ATOM 738 C C . ALA A 1 93 ? -1.513 9.268 -6.639 1.00 91.56 93 ALA A C 1
ATOM 740 O O . ALA A 1 93 ? -1.401 8.079 -6.936 1.00 91.56 93 ALA A O 1
ATOM 741 N N . GLU A 1 94 ? -0.559 10.153 -6.940 1.00 89.38 94 GLU A N 1
ATOM 742 C CA . GLU A 1 94 ? 0.733 9.757 -7.511 1.00 89.38 94 GLU A CA 1
ATOM 743 C C . GLU A 1 94 ? 1.720 9.437 -6.373 1.00 89.38 94 GLU A C 1
ATOM 745 O O . GLU A 1 94 ? 1.818 10.226 -5.425 1.00 89.38 94 GLU A O 1
ATOM 750 N N . PRO A 1 95 ? 2.479 8.325 -6.445 1.00 89.88 95 PRO A N 1
ATOM 751 C CA . PRO A 1 95 ? 3.613 8.133 -5.550 1.00 89.88 95 PRO A CA 1
ATOM 752 C C . PRO A 1 95 ? 4.671 9.227 -5.797 1.00 89.88 95 PRO A C 1
ATOM 754 O O . PRO A 1 95 ? 4.735 9.794 -6.896 1.00 89.88 95 PRO A O 1
ATOM 757 N N . PRO A 1 96 ? 5.525 9.535 -4.804 1.00 88.25 96 PRO A N 1
ATOM 758 C CA . PRO A 1 96 ? 6.678 10.398 -5.031 1.00 88.25 96 PRO A CA 1
ATOM 759 C C . PRO A 1 96 ? 7.578 9.795 -6.113 1.00 88.25 96 PRO A C 1
ATOM 761 O O . PRO A 1 96 ? 7.600 8.582 -6.308 1.00 88.25 96 PRO A O 1
ATOM 764 N N . ALA A 1 97 ? 8.345 10.634 -6.810 1.00 85.81 97 ALA A N 1
ATOM 765 C CA . ALA A 1 97 ? 9.367 10.113 -7.708 1.00 85.81 97 ALA A CA 1
ATOM 766 C C . ALA A 1 97 ? 10.389 9.289 -6.896 1.00 85.81 97 ALA A C 1
ATOM 768 O O . ALA A 1 97 ? 10.778 9.738 -5.813 1.00 85.81 97 ALA A O 1
ATOM 769 N N . PRO A 1 98 ? 10.823 8.116 -7.389 1.00 84.19 98 PRO A N 1
ATOM 770 C CA . PRO A 1 98 ? 11.902 7.379 -6.749 1.00 84.19 98 PRO A CA 1
ATOM 771 C C . PRO A 1 98 ? 13.197 8.205 -6.768 1.00 84.19 98 PRO A C 1
ATOM 773 O O . PRO A 1 98 ? 13.370 9.100 -7.604 1.00 84.19 98 PRO A O 1
ATOM 776 N N . ASN A 1 99 ? 14.104 7.909 -5.842 1.00 85.12 99 ASN A N 1
ATOM 777 C CA . ASN A 1 99 ? 15.412 8.547 -5.763 1.00 85.12 99 ASN A CA 1
ATOM 778 C C . ASN A 1 99 ? 16.310 8.149 -6.956 1.00 85.12 99 ASN A C 1
ATOM 780 O O . ASN A 1 99 ? 15.918 7.389 -7.844 1.00 85.12 99 ASN A O 1
ATOM 784 N N . GLU A 1 100 ? 17.540 8.664 -6.990 1.00 81.56 100 GLU A N 1
ATOM 785 C CA . GLU A 1 100 ? 18.495 8.407 -8.082 1.00 81.56 100 GLU A CA 1
ATOM 786 C C . GLU A 1 100 ? 18.872 6.925 -8.264 1.00 81.56 100 GLU A C 1
ATOM 788 O O . GLU A 1 100 ? 19.353 6.540 -9.330 1.00 81.56 100 GLU A O 1
ATOM 793 N N . HIS A 1 101 ? 18.599 6.086 -7.262 1.00 77.88 101 HIS A N 1
ATOM 794 C CA . HIS A 1 101 ? 18.809 4.639 -7.293 1.00 77.88 101 HIS A CA 1
ATOM 795 C C . HIS A 1 101 ? 17.555 3.848 -7.699 1.00 77.88 101 HIS A C 1
ATOM 797 O O . HIS A 1 101 ? 17.603 2.622 -7.785 1.00 77.88 101 HIS A O 1
ATOM 803 N N . GLY A 1 102 ? 16.437 4.523 -7.989 1.00 77.25 102 GLY A N 1
ATOM 804 C CA . GLY A 1 102 ? 15.173 3.866 -8.327 1.00 77.25 102 GLY A CA 1
ATOM 805 C C . GLY A 1 102 ? 14.431 3.310 -7.108 1.00 77.25 102 GLY A C 1
ATOM 806 O O . GLY A 1 102 ? 13.584 2.423 -7.258 1.00 77.25 102 GLY A O 1
ATOM 807 N N . GLU A 1 103 ? 14.747 3.813 -5.912 1.00 81.50 103 GLU A N 1
ATOM 808 C CA . GLU A 1 103 ? 14.131 3.411 -4.650 1.00 81.50 103 GLU A CA 1
ATOM 809 C C . GLU A 1 103 ? 13.112 4.456 -4.190 1.00 81.50 103 GLU A C 1
ATOM 811 O O . GLU A 1 103 ? 13.302 5.662 -4.348 1.00 81.50 103 GLU A O 1
ATOM 816 N N . TYR A 1 104 ? 12.011 3.991 -3.608 1.00 84.62 104 TYR A N 1
ATOM 817 C CA . TYR A 1 104 ? 11.018 4.868 -3.001 1.00 84.62 104 TYR A CA 1
ATOM 818 C C . TYR A 1 104 ? 11.375 5.172 -1.546 1.00 84.62 104 TYR A C 1
ATOM 820 O O . TYR A 1 104 ? 11.942 4.337 -0.842 1.00 84.62 104 TYR A O 1
ATOM 828 N N . GLU A 1 105 ? 10.953 6.342 -1.069 1.00 84.81 105 GLU A N 1
ATOM 829 C CA . GLU A 1 105 ? 11.127 6.764 0.318 1.00 84.81 105 GLU A CA 1
ATOM 830 C C . GLU A 1 105 ? 9.789 7.183 0.935 1.00 84.81 105 GLU A C 1
ATOM 832 O O . GLU A 1 105 ? 8.912 7.754 0.283 1.00 84.81 105 GLU A O 1
ATOM 837 N N . ASN A 1 106 ? 9.627 6.914 2.230 1.00 84.88 106 ASN A N 1
ATOM 838 C CA . ASN A 1 106 ? 8.455 7.324 2.999 1.00 84.88 106 ASN A CA 1
ATOM 839 C C . ASN A 1 106 ? 8.663 8.721 3.608 1.00 84.88 106 ASN A C 1
ATOM 841 O O . ASN A 1 106 ? 8.782 8.879 4.826 1.00 84.88 106 ASN A O 1
ATOM 845 N N . THR A 1 107 ? 8.730 9.741 2.756 1.00 81.00 107 THR A N 1
ATOM 846 C CA . THR A 1 107 ? 8.996 11.132 3.167 1.00 81.00 107 THR A CA 1
ATOM 847 C C . THR A 1 107 ? 7.862 11.747 3.989 1.00 81.00 107 THR A C 1
ATOM 849 O O . THR A 1 107 ? 8.100 12.607 4.834 1.00 81.00 107 THR A O 1
ATOM 852 N N . ASP A 1 108 ? 6.631 11.275 3.789 1.00 83.81 108 ASP A N 1
ATOM 853 C CA . ASP A 1 108 ? 5.423 11.816 4.427 1.00 83.81 108 ASP A CA 1
ATOM 854 C C . ASP A 1 108 ? 5.131 11.209 5.811 1.00 83.81 108 ASP A C 1
ATOM 856 O O . ASP A 1 108 ? 4.140 11.564 6.466 1.00 83.81 108 ASP A O 1
ATOM 860 N N . GLY A 1 109 ? 5.991 10.292 6.271 1.00 84.19 109 GLY A N 1
ATOM 861 C CA . GLY A 1 109 ? 5.920 9.698 7.603 1.00 84.19 109 GLY A CA 1
ATOM 862 C C . GLY A 1 109 ? 4.733 8.752 7.800 1.00 84.19 109 GLY A C 1
ATOM 863 O O . GLY A 1 109 ? 4.212 8.653 8.917 1.00 84.19 109 GLY A O 1
ATOM 864 N N . TYR A 1 110 ? 4.291 8.062 6.744 1.00 87.44 110 TYR A N 1
ATOM 865 C CA . TYR A 1 110 ? 3.250 7.037 6.839 1.00 87.44 110 TYR A CA 1
ATOM 866 C C . TYR A 1 110 ? 3.668 5.927 7.807 1.00 87.44 110 TYR A C 1
ATOM 868 O O . TYR A 1 110 ? 4.840 5.556 7.893 1.00 87.44 110 TYR A O 1
ATOM 876 N N . ARG A 1 111 ? 2.714 5.390 8.570 1.00 83.31 111 ARG A N 1
ATOM 877 C CA . ARG A 1 111 ? 2.987 4.334 9.552 1.00 83.31 111 ARG A CA 1
ATOM 878 C C . ARG A 1 111 ? 2.371 3.033 9.093 1.00 83.31 111 ARG A C 1
ATOM 880 O O . ARG A 1 111 ? 1.154 2.968 8.925 1.00 83.31 111 ARG A O 1
ATOM 887 N N . CYS A 1 112 ? 3.207 2.002 8.991 1.00 79.00 112 CYS A N 1
ATOM 888 C CA . CYS A 1 112 ? 2.767 0.675 8.599 1.00 79.00 112 CYS A CA 1
ATOM 889 C C . CYS A 1 112 ? 1.555 0.231 9.444 1.00 79.00 112 CYS A C 1
ATOM 891 O O . CYS A 1 112 ? 1.625 0.253 10.679 1.00 79.00 112 CYS A O 1
ATOM 893 N N . PRO A 1 113 ? 0.428 -0.126 8.807 1.00 72.12 113 PRO A N 1
ATOM 894 C CA . PRO A 1 113 ? -0.809 -0.463 9.493 1.00 72.12 113 PRO A CA 1
ATOM 895 C C . PRO A 1 113 ? -0.861 -1.919 9.994 1.00 72.12 113 PRO A C 1
ATOM 897 O O . PRO A 1 113 ? -1.954 -2.408 10.255 1.00 72.12 113 PRO A O 1
ATOM 900 N N . LEU A 1 114 ? 0.278 -2.610 10.168 1.00 69.31 114 LEU A N 1
ATOM 901 C CA . LEU A 1 114 ? 0.358 -4.007 10.648 1.00 69.31 114 LEU A CA 1
ATOM 902 C C . LEU A 1 114 ? -0.489 -4.281 11.902 1.00 69.31 114 LEU A C 1
ATOM 904 O O . LEU A 1 114 ? -1.122 -5.328 12.002 1.00 69.31 114 LEU A O 1
ATOM 908 N N . PHE A 1 115 ? -0.588 -3.303 12.806 1.00 67.12 115 PHE A N 1
ATOM 909 C CA . PHE A 1 115 ? -1.436 -3.365 14.001 1.00 67.12 115 PHE A CA 1
ATOM 910 C C . PHE A 1 115 ? -2.914 -3.699 13.701 1.00 67.12 115 PHE A C 1
ATOM 912 O O . PHE A 1 115 ? -3.604 -4.280 14.536 1.00 67.12 115 PHE A O 1
ATOM 919 N N . LEU A 1 116 ? -3.413 -3.367 12.506 1.00 62.75 116 LEU A N 1
ATOM 920 C CA . LEU A 1 116 ? -4.781 -3.675 12.081 1.00 62.75 116 LEU A CA 1
ATOM 921 C C . LEU A 1 116 ? -4.974 -5.154 11.714 1.00 62.75 116 LEU A C 1
ATOM 923 O O . LEU A 1 116 ? -6.108 -5.625 11.712 1.00 62.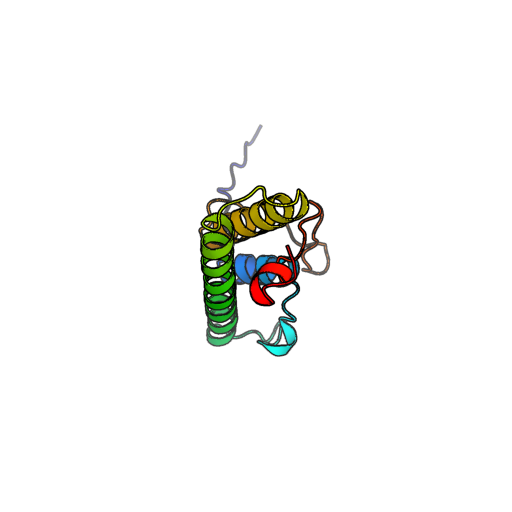75 116 LEU A O 1
ATOM 927 N N . LEU A 1 117 ? -3.908 -5.905 11.422 1.00 63.66 117 LEU A N 1
ATOM 928 C CA . LEU A 1 117 ? -3.987 -7.349 11.164 1.00 63.66 117 LEU A CA 1
ATOM 929 C C . LEU A 1 117 ? -3.945 -8.174 12.445 1.00 63.66 117 LEU A C 1
ATOM 931 O O . LEU A 1 117 ? -4.612 -9.199 12.534 1.00 63.66 117 LEU A O 1
ATOM 935 N N . GLU A 1 118 ? -3.191 -7.718 13.440 1.00 60.94 118 GLU A N 1
ATOM 936 C CA . GLU A 1 118 ? -2.947 -8.481 14.668 1.00 60.94 118 GLU A CA 1
ATOM 937 C C . GLU A 1 118 ? -4.079 -8.355 15.695 1.00 60.94 118 GLU A C 1
ATOM 939 O O . GLU A 1 118 ? -4.048 -9.015 16.730 1.00 60.94 118 GLU A O 1
ATOM 944 N N . GLY A 1 119 ? -5.084 -7.507 15.438 1.00 53.69 119 GLY A N 1
ATOM 945 C CA . GLY A 1 119 ? -6.143 -7.228 16.410 1.00 53.69 119 GLY A CA 1
ATOM 946 C C . GLY A 1 119 ? -5.598 -6.697 17.739 1.00 53.69 119 GLY A C 1
ATOM 947 O O . GLY A 1 119 ? -6.263 -6.867 18.760 1.00 53.69 119 GLY A O 1
ATOM 948 N N . GLY A 1 120 ? -4.393 -6.109 17.709 1.00 44.38 120 GLY A N 1
ATOM 949 C CA . GLY A 1 120 ? -3.630 -5.721 18.887 1.00 44.38 120 GLY A CA 1
ATOM 950 C C . GLY A 1 120 ? -4.450 -4.837 19.816 1.00 44.38 120 GLY A C 1
ATOM 951 O O . GLY A 1 120 ? -5.272 -4.041 19.355 1.00 44.38 120 GLY A O 1
ATOM 952 N N . ASP A 1 121 ? -4.241 -5.025 21.119 1.00 43.91 121 ASP A N 1
ATOM 953 C CA . ASP A 1 121 ? -5.022 -4.384 22.174 1.00 43.91 121 ASP A CA 1
ATOM 954 C C . ASP A 1 121 ? -5.194 -2.881 21.915 1.00 43.91 121 ASP A C 1
ATOM 956 O O . ASP A 1 121 ? -4.229 -2.127 21.746 1.00 43.91 121 ASP A O 1
ATOM 960 N N . VAL A 1 122 ? -6.465 -2.488 21.827 1.00 47.53 122 VAL A N 1
ATOM 961 C CA . VAL A 1 122 ? -6.940 -1.122 21.590 1.00 47.53 122 VAL A CA 1
ATOM 962 C C . VAL A 1 122 ? -6.878 -0.313 22.875 1.00 47.53 122 VAL A C 1
ATOM 964 O O . VAL A 1 122 ? -7.347 -0.841 23.907 1.00 47.53 122 VAL A O 1
#

Radius of gyration: 16.41 Å; chains: 1; bounding box: 37×43×47 Å

Secondary structure (DSSP, 8-state):
--------PPPPHHHHHHHHHHHTT--GGGTS--STT--HHHHHHHHHHHHHHHHHHHHHHHHHHHSSSPPPHHHHHHHHHHHHHHHHHHTSSPPPPP-TTS----TT----GGGGTTT---

Sequence (122 aa):
MKSNKQARKAVPEFERARYVALILQLDPSKVYPIGPDATEEGNQHLVDFVLDYLGRLVDNAAQIKARPGTKPPRFYQHMRTLHHCCDVMDGTAEPPAPNEHGEYENTDGYRCPLFLLEGGDV

pLDDT: mean 80.48, std 15.19, range [38.25, 96.0]

Foldseek 3Di:
DDPPPPPPDQDDLLLLLQQLCVLLVPPVVVQADDDPPQDPVRSVSSNVVSVVVLVLLVVLLVVVVPDDDDDDPVSVLQVVSSVVSVCSNVSVDPFPQAPPVRHGDPPVPRHNSVCSVVVPDD